Protein AF-A0AAE0T9S5-F1 (afdb_monomer)

Structure (mmCIF, N/CA/C/O backbone):
data_AF-A0AAE0T9S5-F1
#
_entry.id   AF-A0AAE0T9S5-F1
#
loop_
_atom_site.group_PDB
_atom_site.id
_atom_site.type_symbol
_atom_site.label_atom_id
_atom_site.label_alt_id
_atom_site.label_comp_id
_atom_site.label_asym_id
_atom_site.label_entity_id
_atom_site.label_seq_id
_atom_site.pdbx_PDB_ins_code
_atom_site.Cartn_x
_atom_site.Cartn_y
_atom_site.Cartn_z
_atom_site.occupancy
_atom_site.B_iso_or_equiv
_atom_site.auth_seq_id
_atom_site.auth_comp_id
_atom_site.auth_asym_id
_atom_site.auth_atom_id
_atom_site.pdbx_PDB_model_num
ATOM 1 N N . MET A 1 1 ? 19.970 -5.728 15.407 1.00 70.94 1 MET A N 1
ATOM 2 C CA . MET A 1 1 ? 19.149 -5.928 14.190 1.00 70.94 1 MET A CA 1
ATOM 3 C C . MET A 1 1 ? 18.279 -4.706 13.907 1.00 70.94 1 MET A C 1
ATOM 5 O O . MET A 1 1 ? 18.344 -4.211 12.795 1.00 70.94 1 MET A O 1
ATOM 9 N N . GLY A 1 2 ? 17.565 -4.157 14.902 1.00 91.50 2 GLY A N 1
ATOM 10 C CA . GLY A 1 2 ? 16.823 -2.896 14.744 1.00 91.50 2 GLY A CA 1
ATOM 11 C C . GLY A 1 2 ? 17.681 -1.712 14.274 1.00 91.50 2 GLY A C 1
ATOM 12 O O . GLY A 1 2 ? 17.330 -1.090 13.281 1.00 91.50 2 GLY A O 1
ATOM 13 N N . ASP A 1 3 ? 18.819 -1.445 14.924 1.00 92.44 3 ASP A N 1
ATOM 14 C CA . ASP A 1 3 ? 19.684 -0.297 14.577 1.00 92.44 3 ASP A CA 1
ATOM 15 C C . ASP A 1 3 ? 20.203 -0.363 13.136 1.00 92.44 3 ASP A C 1
ATOM 17 O O . ASP A 1 3 ? 20.184 0.629 12.416 1.00 92.44 3 ASP A O 1
ATOM 21 N N . TYR A 1 4 ? 20.590 -1.560 12.684 1.00 95.56 4 TYR A N 1
ATOM 22 C CA . TYR A 1 4 ? 21.019 -1.796 11.305 1.00 95.56 4 TYR A CA 1
ATOM 23 C C . TYR A 1 4 ? 19.896 -1.528 10.295 1.00 95.56 4 TYR A C 1
ATOM 25 O O . TYR A 1 4 ? 20.139 -0.914 9.268 1.00 95.56 4 TYR A O 1
ATOM 33 N N . TYR A 1 5 ? 18.652 -1.924 10.584 1.00 95.88 5 TYR A N 1
ATOM 34 C CA . TYR A 1 5 ? 17.530 -1.628 9.685 1.00 95.88 5 TYR A CA 1
ATOM 35 C C . TYR A 1 5 ? 17.163 -0.142 9.631 1.00 95.88 5 TYR A C 1
ATOM 37 O O . TYR A 1 5 ? 16.582 0.298 8.643 1.00 95.88 5 TYR A O 1
ATOM 45 N N . ARG A 1 6 ? 17.504 0.635 10.664 1.00 96.25 6 ARG A N 1
ATOM 46 C CA . ARG A 1 6 ? 17.296 2.089 10.682 1.00 96.25 6 ARG A CA 1
ATOM 47 C C . ARG A 1 6 ? 18.450 2.866 10.046 1.00 96.25 6 ARG A C 1
ATOM 49 O O . ARG A 1 6 ? 18.247 4.002 9.630 1.00 96.25 6 ARG A O 1
ATOM 56 N N . SER A 1 7 ? 19.637 2.269 9.917 1.00 96.25 7 SER A N 1
ATOM 57 C CA . SER A 1 7 ? 20.822 2.965 9.404 1.00 96.25 7 SER A CA 1
ATOM 58 C C . SER A 1 7 ? 20.692 3.533 7.983 1.00 96.25 7 SER A C 1
ATOM 60 O O . SER A 1 7 ? 21.275 4.589 7.765 1.00 96.25 7 SER A O 1
ATOM 62 N N . PRO A 1 8 ? 19.935 2.941 7.028 1.00 97.12 8 PRO A N 1
ATOM 63 C CA . PRO A 1 8 ? 19.778 3.525 5.691 1.00 97.12 8 PRO A CA 1
ATOM 64 C C . PRO A 1 8 ? 19.104 4.901 5.677 1.00 97.12 8 PRO A C 1
ATOM 66 O O . PRO A 1 8 ? 19.215 5.615 4.688 1.00 97.12 8 PRO A O 1
ATOM 69 N N . TYR A 1 9 ? 18.399 5.270 6.751 1.00 96.56 9 TYR A N 1
ATOM 70 C CA . TYR A 1 9 ? 17.802 6.597 6.892 1.00 96.56 9 TYR A CA 1
ATOM 71 C C . TYR A 1 9 ? 18.804 7.651 7.376 1.00 96.56 9 TYR A C 1
ATOM 73 O O . TYR A 1 9 ? 18.487 8.834 7.319 1.00 96.56 9 TYR A O 1
ATOM 81 N N . GLU A 1 10 ? 19.968 7.230 7.894 1.00 96.75 10 GLU A N 1
ATOM 82 C CA . GLU A 1 10 ? 21.064 8.087 8.378 1.00 96.75 10 GLU A CA 1
ATOM 83 C C . GLU A 1 10 ? 20.612 9.230 9.312 1.00 96.75 10 GLU A C 1
ATOM 85 O O . GLU A 1 10 ? 21.263 10.268 9.417 1.00 96.75 10 GLU A O 1
ATOM 90 N N . SER A 1 11 ? 19.498 9.031 10.026 1.00 97.19 11 SER A N 1
ATOM 91 C CA . SER A 1 11 ? 18.895 10.030 10.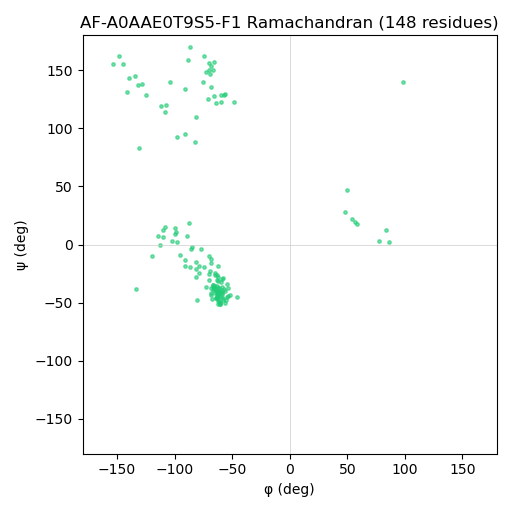906 1.00 97.19 11 SER A CA 1
ATOM 92 C C . SER A 1 11 ? 19.014 9.604 12.372 1.00 97.19 11 SER A C 1
ATOM 94 O O . SER A 1 11 ? 18.436 8.582 12.760 1.00 97.19 11 SER A O 1
ATOM 96 N N . PRO A 1 12 ? 19.706 10.385 13.225 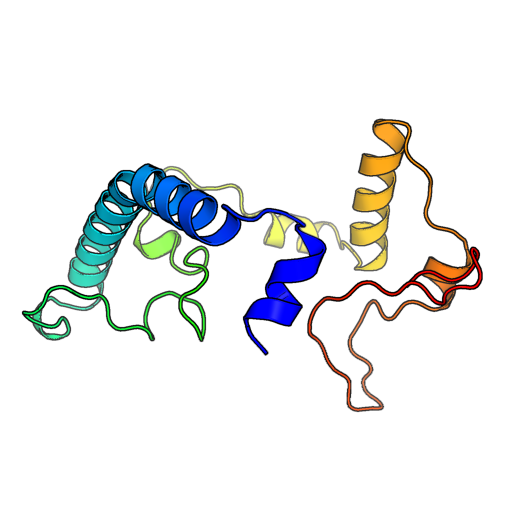1.00 95.75 12 PRO A N 1
ATOM 97 C CA . PRO A 1 12 ? 19.770 10.108 14.658 1.00 95.75 12 PRO A CA 1
ATOM 98 C C . PRO A 1 12 ? 18.417 10.310 15.361 1.00 95.75 12 PRO A C 1
ATOM 100 O O . PRO A 1 12 ? 18.240 9.835 16.481 1.00 95.75 12 PRO A O 1
ATOM 103 N N . THR A 1 13 ? 17.462 11.000 14.727 1.00 97.44 13 THR A N 1
ATOM 104 C CA . THR A 1 13 ? 16.125 11.284 15.272 1.00 97.44 13 THR A CA 1
ATOM 105 C C . THR A 1 13 ? 15.031 10.386 14.707 1.00 97.44 13 THR A C 1
ATOM 107 O O . THR A 1 13 ? 13.886 10.533 15.122 1.00 97.44 13 THR A O 1
ATOM 110 N N . PHE A 1 14 ? 15.363 9.418 13.844 1.00 97.62 14 PHE A N 1
ATOM 111 C CA . PHE A 1 14 ? 14.394 8.595 13.109 1.00 97.62 14 PHE A CA 1
ATOM 112 C C . PHE A 1 14 ? 13.241 8.052 13.969 1.00 97.62 14 PHE A C 1
ATOM 114 O O . PHE A 1 14 ? 12.082 8.110 13.571 1.00 97.62 14 PHE A O 1
ATOM 121 N N . GLU A 1 15 ? 13.536 7.525 15.161 1.00 97.12 15 GLU A N 1
ATOM 122 C CA . GLU A 1 15 ? 12.502 6.976 16.051 1.00 97.12 15 GLU A CA 1
ATOM 123 C C . GLU A 1 15 ? 11.539 8.046 16.578 1.00 97.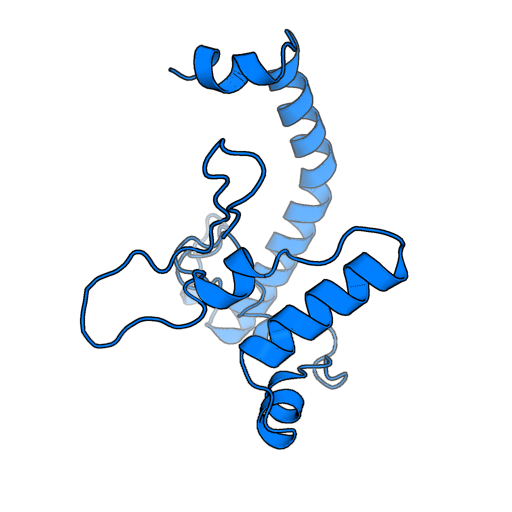12 15 GLU A C 1
ATOM 125 O O . GLU A 1 15 ? 10.336 7.797 16.665 1.00 97.12 15 GLU A O 1
ATOM 130 N N . ASN A 1 16 ? 12.053 9.236 16.903 1.00 98.25 16 ASN A N 1
ATOM 131 C CA . ASN A 1 16 ? 11.218 10.360 17.316 1.00 98.25 16 ASN A CA 1
ATOM 132 C C . ASN A 1 16 ? 10.384 10.857 16.134 1.00 98.25 16 ASN A C 1
ATOM 134 O O . ASN A 1 16 ? 9.182 11.018 16.293 1.00 98.25 16 ASN A O 1
ATOM 138 N N . ASP A 1 17 ? 10.983 10.983 14.948 1.00 98.12 17 ASP A N 1
ATOM 139 C CA . ASP A 1 17 ? 10.288 11.452 13.746 1.00 98.12 17 ASP A CA 1
ATOM 140 C C . ASP A 1 17 ? 9.099 10.530 13.400 1.00 98.12 17 ASP A C 1
ATOM 142 O O . ASP A 1 17 ? 7.983 10.993 13.169 1.00 98.12 17 ASP A O 1
ATOM 146 N N . VAL A 1 18 ? 9.297 9.204 13.443 1.00 98.00 18 VAL A N 1
ATOM 147 C CA . VAL A 1 18 ? 8.223 8.216 13.219 1.00 98.00 18 VAL A CA 1
ATOM 148 C C . VAL A 1 18 ? 7.148 8.287 14.306 1.00 98.00 18 VAL A C 1
ATOM 150 O O . VAL A 1 18 ? 5.957 8.200 13.998 1.00 98.00 18 VAL A O 1
ATOM 153 N N . ARG A 1 19 ? 7.541 8.436 15.578 1.00 98.12 19 ARG A N 1
ATOM 154 C CA . ARG A 1 19 ? 6.587 8.566 16.688 1.00 98.12 19 ARG A CA 1
ATOM 155 C C . ARG A 1 19 ? 5.741 9.825 16.542 1.00 98.12 19 ARG A C 1
ATOM 157 O O . ARG A 1 19 ? 4.531 9.760 16.743 1.00 98.12 19 ARG A O 1
ATOM 164 N N . ASP A 1 20 ? 6.362 10.944 16.212 1.00 98.50 20 ASP A N 1
ATOM 165 C CA . ASP A 1 20 ? 5.690 12.233 16.150 1.00 98.50 20 ASP A CA 1
ATOM 166 C C . ASP A 1 20 ? 4.701 12.245 14.967 1.00 98.50 20 ASP A C 1
ATOM 168 O O . ASP A 1 20 ? 3.529 12.571 15.160 1.00 98.50 20 ASP A O 1
ATOM 172 N N . LEU A 1 21 ? 5.089 11.695 13.807 1.00 98.56 21 LEU A N 1
ATOM 173 C CA . LEU A 1 21 ? 4.170 11.442 12.685 1.00 98.56 21 LEU A CA 1
ATOM 174 C C . LEU A 1 21 ? 3.004 10.514 13.065 1.00 98.56 21 LEU A C 1
ATOM 176 O O . LEU A 1 21 ? 1.862 10.740 12.658 1.00 98.56 21 LEU A O 1
ATOM 180 N N . PHE A 1 22 ? 3.258 9.464 13.852 1.00 98.31 22 PHE A N 1
ATOM 181 C CA . PHE A 1 22 ? 2.192 8.588 14.342 1.00 98.31 22 PHE A CA 1
ATOM 182 C C . PHE A 1 22 ? 1.209 9.341 15.248 1.00 98.31 22 PHE A C 1
ATOM 184 O O . PHE A 1 22 ? -0.001 9.162 15.109 1.00 98.31 22 PHE A O 1
ATOM 191 N N . LEU A 1 23 ? 1.701 10.198 16.147 1.00 98.50 23 LEU A N 1
ATOM 192 C CA . LEU A 1 23 ? 0.859 11.004 17.034 1.00 98.50 23 LEU A CA 1
ATOM 193 C C . LEU A 1 23 ? 0.030 12.039 16.265 1.00 98.50 23 LEU A C 1
ATOM 195 O O . LEU A 1 23 ? -1.122 12.273 16.626 1.00 98.50 23 LEU A O 1
ATOM 199 N N . GLU A 1 24 ? 0.564 12.608 15.184 1.00 98.44 24 GLU A N 1
ATOM 200 C CA . GLU A 1 24 ? -0.193 13.489 14.288 1.00 98.44 24 GLU A CA 1
ATOM 201 C C . GLU A 1 24 ? -1.326 12.746 13.558 1.00 98.44 24 GLU A C 1
ATOM 203 O O . GLU A 1 24 ? -2.426 13.281 13.396 1.00 98.44 24 GLU A O 1
ATOM 208 N N . LEU A 1 25 ? -1.094 11.492 13.154 1.00 98.38 25 LEU A N 1
ATOM 209 C CA . LEU A 1 25 ? -2.097 10.647 12.494 1.00 98.38 25 LEU A CA 1
ATOM 210 C C . LEU A 1 25 ? -3.110 10.022 13.468 1.00 98.38 25 LEU A C 1
ATOM 212 O O . LEU A 1 25 ? -4.224 9.678 13.055 1.00 98.38 25 LEU A O 1
ATOM 216 N N . ALA A 1 26 ? -2.752 9.863 14.744 1.00 98.19 26 ALA A N 1
ATOM 217 C CA . ALA A 1 26 ? -3.554 9.144 15.731 1.00 98.19 26 ALA A CA 1
ATOM 218 C C . ALA A 1 26 ? -5.001 9.667 15.855 1.00 98.19 26 ALA A C 1
ATOM 220 O O . ALA A 1 26 ? -5.912 8.838 15.783 1.00 98.19 26 ALA A O 1
ATOM 221 N N . PRO A 1 27 ? -5.281 10.987 15.919 1.00 98.56 27 PRO A N 1
ATOM 222 C CA . PRO A 1 27 ? -6.656 11.484 15.989 1.00 98.56 27 PRO A CA 1
ATOM 223 C C . PRO A 1 27 ? -7.517 11.062 14.791 1.00 98.56 27 PRO A C 1
ATOM 225 O O . PRO A 1 27 ? -8.705 10.761 14.946 1.00 98.56 27 PRO A O 1
ATOM 228 N N . LEU A 1 28 ? -6.940 11.009 13.585 1.00 98.44 28 LEU A N 1
ATOM 229 C CA . LEU A 1 28 ? -7.648 10.533 12.395 1.00 98.44 28 LEU A CA 1
ATOM 230 C C . LEU A 1 28 ? -7.951 9.035 12.508 1.00 98.44 28 LEU A C 1
ATOM 232 O O . LEU A 1 28 ? -9.087 8.613 12.269 1.00 98.44 28 LEU A O 1
ATOM 236 N N . TYR A 1 29 ? -6.953 8.242 12.904 1.00 98.06 29 TYR A N 1
ATOM 237 C CA . TYR A 1 29 ? -7.107 6.801 13.083 1.00 98.06 29 TYR A CA 1
ATOM 238 C C . TYR A 1 29 ? -8.142 6.463 14.162 1.00 98.06 29 TYR A C 1
ATOM 240 O O . TYR A 1 29 ? -8.981 5.594 13.946 1.00 98.06 29 TYR A O 1
ATOM 248 N N . GLU A 1 30 ? -8.155 7.172 15.290 1.00 98.06 30 GLU A N 1
ATOM 249 C CA . GLU A 1 30 ? -9.118 6.954 16.373 1.00 98.06 30 GLU A CA 1
ATOM 250 C C . GLU A 1 30 ? -10.561 7.217 15.931 1.00 98.06 30 GLU A C 1
ATOM 252 O O . GLU A 1 30 ? -11.455 6.412 16.219 1.00 98.06 30 GLU A O 1
ATOM 257 N N . ASN A 1 31 ? -10.791 8.298 15.177 1.00 98.25 31 ASN A N 1
ATOM 258 C CA . ASN A 1 31 ? -12.103 8.604 14.607 1.00 98.25 31 ASN A CA 1
ATOM 259 C C . ASN A 1 31 ? -12.546 7.531 13.601 1.00 98.25 31 ASN A C 1
ATOM 261 O O . ASN A 1 31 ? -13.682 7.045 13.674 1.00 98.25 31 ASN A O 1
ATOM 265 N N . LEU A 1 32 ? -11.647 7.117 12.701 1.00 98.06 32 LEU A N 1
ATOM 266 C CA . LEU A 1 32 ? -11.907 6.044 11.741 1.00 98.06 32 LEU A CA 1
ATOM 267 C C . LEU A 1 32 ? -12.210 4.720 12.457 1.00 98.06 32 LEU A C 1
ATOM 269 O O . LEU A 1 32 ? -13.232 4.090 12.184 1.00 98.06 32 LEU A O 1
ATOM 273 N N . HIS A 1 33 ? -11.375 4.328 13.418 1.00 97.75 33 HIS A N 1
ATOM 274 C CA . HIS A 1 33 ? -11.533 3.121 14.223 1.00 97.75 33 HIS A CA 1
ATOM 275 C C . HIS A 1 33 ? -12.868 3.124 14.976 1.00 97.75 33 HIS A C 1
ATOM 277 O O . HIS A 1 33 ? -13.616 2.147 14.917 1.00 97.75 33 HIS A O 1
ATOM 283 N N . ALA A 1 34 ? -13.223 4.223 15.649 1.00 97.38 34 ALA A N 1
ATOM 284 C CA . ALA A 1 34 ? -14.489 4.334 16.369 1.00 97.38 34 ALA A CA 1
ATOM 285 C C . ALA A 1 34 ? -15.703 4.228 15.429 1.00 97.38 34 ALA A C 1
ATOM 287 O O . ALA A 1 34 ? -16.673 3.528 15.749 1.00 97.38 34 ALA A O 1
ATOM 288 N N . TYR A 1 35 ? -15.639 4.880 14.264 1.00 97.81 35 TYR A N 1
ATOM 289 C CA . TYR A 1 35 ? -16.676 4.822 13.238 1.00 97.81 35 TYR A CA 1
ATOM 290 C C . TYR A 1 35 ? -16.860 3.399 12.689 1.00 97.81 35 TYR A C 1
ATOM 292 O O . TYR A 1 35 ? -17.981 2.875 12.704 1.00 97.81 35 TYR A O 1
ATOM 300 N N . VAL A 1 36 ? -15.766 2.757 12.270 1.00 97.75 36 VAL A N 1
ATOM 301 C CA . VAL A 1 36 ? -15.755 1.388 11.734 1.00 97.75 36 VAL A CA 1
ATOM 302 C C . VAL A 1 36 ? -16.257 0.407 12.787 1.00 97.75 36 VAL A C 1
ATOM 304 O O . VAL A 1 36 ? -17.196 -0.343 12.524 1.00 97.75 36 VAL A O 1
ATOM 307 N N . ARG A 1 37 ? -15.741 0.480 14.020 1.00 97.50 37 ARG A N 1
ATOM 308 C CA . ARG A 1 37 ? -16.203 -0.345 15.145 1.00 97.50 37 ARG A CA 1
ATOM 309 C C . ARG A 1 37 ? -17.711 -0.237 15.343 1.00 97.50 37 ARG A C 1
ATOM 311 O O . ARG A 1 37 ? -18.369 -1.252 15.547 1.00 97.50 37 ARG A O 1
ATOM 318 N N . ARG A 1 38 ? -18.276 0.975 15.292 1.00 96.62 38 ARG A N 1
ATOM 319 C CA . ARG A 1 38 ? -19.726 1.185 15.435 1.00 96.62 38 ARG A CA 1
ATOM 320 C C . ARG A 1 38 ? -20.510 0.519 14.302 1.00 96.62 38 ARG A C 1
ATOM 322 O O . ARG A 1 38 ? -21.496 -0.153 14.586 1.00 96.62 38 ARG A O 1
ATOM 329 N N . LYS A 1 39 ? -20.083 0.688 13.049 1.00 96.94 39 LYS A N 1
ATOM 330 C CA . LYS A 1 39 ? -20.741 0.076 11.882 1.00 96.94 39 LYS A CA 1
ATOM 331 C C . LYS A 1 39 ? -20.679 -1.452 11.929 1.00 96.94 39 LYS A C 1
ATOM 333 O O . LYS A 1 39 ? -21.700 -2.112 11.773 1.00 96.94 39 LYS A O 1
ATOM 338 N N . LEU A 1 40 ? -19.518 -2.012 12.257 1.00 97.31 40 LEU A N 1
ATOM 339 C CA . LEU A 1 40 ? -19.356 -3.459 12.394 1.00 97.31 40 LEU A CA 1
ATOM 340 C C . LEU A 1 40 ? -20.150 -4.022 13.583 1.00 97.31 40 LEU A C 1
ATOM 342 O O . LEU A 1 40 ? -20.738 -5.090 13.454 1.00 97.31 40 LEU A O 1
ATOM 346 N N . LYS A 1 41 ? -20.247 -3.294 14.708 1.00 96.56 41 LYS A N 1
ATOM 347 C CA . LYS A 1 41 ? -21.138 -3.652 15.830 1.00 96.56 41 LYS A CA 1
ATOM 348 C C . LYS A 1 41 ? -22.603 -3.730 15.407 1.00 96.56 41 LYS A C 1
ATOM 350 O O . LYS A 1 41 ? -23.303 -4.641 15.833 1.00 96.56 41 LYS A O 1
ATOM 355 N N . GLN A 1 42 ? -23.064 -2.786 14.585 1.00 95.44 42 GLN A N 1
ATOM 356 C CA . GLN A 1 42 ? -24.432 -2.789 14.056 1.00 95.44 42 GLN A CA 1
ATOM 357 C C . GLN A 1 42 ? -24.688 -3.988 13.134 1.00 95.44 42 GLN A C 1
ATOM 359 O O . GLN A 1 42 ? -25.786 -4.530 13.150 1.00 95.44 42 GLN A O 1
ATOM 364 N N . TYR A 1 43 ? -23.682 -4.407 12.362 1.00 95.94 43 TYR A N 1
ATOM 365 C CA . TYR A 1 43 ? -23.801 -5.520 11.421 1.00 95.94 43 TYR A CA 1
ATOM 366 C C . TYR A 1 43 ? -23.685 -6.903 12.086 1.00 95.94 43 TYR A C 1
ATOM 368 O O . TYR A 1 43 ? -24.512 -7.776 11.841 1.00 95.94 43 TYR A O 1
ATOM 376 N N . TYR A 1 44 ? -22.676 -7.117 12.937 1.00 96.25 44 TYR A N 1
ATOM 377 C CA . TYR A 1 44 ? -22.378 -8.429 13.534 1.00 96.25 44 TYR A CA 1
ATOM 378 C C . TYR A 1 44 ? -23.068 -8.696 14.879 1.00 96.25 44 TYR A C 1
ATOM 380 O O . TYR A 1 44 ? -23.063 -9.842 15.331 1.00 96.25 44 TYR A O 1
ATOM 388 N N . GLY A 1 45 ? -23.634 -7.665 15.512 1.00 96.12 45 GLY A N 1
ATOM 389 C CA . GLY A 1 45 ? -24.195 -7.735 16.861 1.00 96.12 45 GLY A CA 1
ATOM 390 C C . GLY A 1 45 ? -23.226 -7.219 17.927 1.00 96.12 45 GLY A C 1
ATOM 391 O O . GLY A 1 45 ? -22.013 -7.439 17.873 1.00 96.12 45 GLY A O 1
ATOM 392 N N . ALA A 1 46 ? -23.762 -6.490 18.909 1.00 93.81 46 ALA A N 1
ATOM 393 C CA . ALA A 1 46 ? -22.968 -5.879 19.975 1.00 93.81 46 ALA A CA 1
ATOM 394 C C . ALA A 1 46 ? -22.389 -6.909 20.965 1.00 93.81 46 ALA A C 1
ATOM 396 O O . ALA A 1 46 ? -21.353 -6.642 21.570 1.00 93.81 46 ALA A O 1
ATOM 397 N N . ASP A 1 47 ? -23.030 -8.071 21.093 1.00 95.00 47 ASP A N 1
ATOM 398 C CA . ASP A 1 47 ? -22.636 -9.210 21.931 1.00 95.00 47 ASP A CA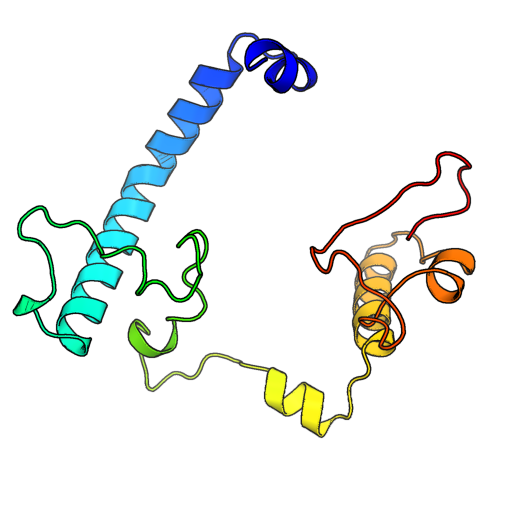 1
ATOM 399 C C . ASP A 1 47 ? -21.313 -9.849 21.489 1.00 95.00 47 ASP A C 1
ATOM 401 O O . ASP A 1 47 ? -20.580 -10.393 22.313 1.00 95.00 47 ASP A O 1
ATOM 405 N N . LYS A 1 48 ? -20.962 -9.725 20.204 1.00 94.00 48 LYS A N 1
ATOM 406 C CA . LYS A 1 48 ? -19.710 -10.259 19.649 1.00 94.00 48 LYS A CA 1
ATOM 407 C C . LYS A 1 48 ? -18.510 -9.335 19.818 1.00 94.00 48 LYS A C 1
ATOM 409 O O . LYS A 1 48 ? -17.405 -9.686 19.404 1.00 94.00 48 LYS A O 1
ATOM 414 N N . PHE A 1 49 ? -18.708 -8.148 20.390 1.00 95.81 49 PHE A N 1
ATOM 415 C CA . PHE A 1 49 ? -17.636 -7.183 20.585 1.00 95.81 49 PHE A CA 1
ATOM 416 C C . PHE A 1 49 ? -17.168 -7.123 22.039 1.00 95.81 49 PHE A C 1
ATOM 418 O O . PHE A 1 49 ? -17.984 -7.092 22.960 1.00 95.81 49 PHE A O 1
ATOM 425 N N . PRO A 1 50 ? -15.852 -7.002 22.256 1.00 93.25 50 PRO A N 1
ATOM 426 C CA . PRO A 1 50 ? -15.285 -6.936 23.591 1.00 93.25 50 PRO A CA 1
ATOM 427 C C . PRO A 1 50 ? -15.645 -5.618 24.292 1.00 93.25 50 PRO A C 1
ATOM 429 O O . PRO A 1 50 ? -15.711 -4.547 23.675 1.00 93.25 50 PRO A O 1
ATOM 432 N N . SER A 1 51 ? -15.810 -5.687 25.615 1.00 90.00 51 SER A N 1
ATOM 433 C CA . SER A 1 51 ? -16.054 -4.522 26.479 1.00 90.00 51 SER A CA 1
ATOM 434 C C . SER A 1 51 ? -14.868 -3.552 26.523 1.00 90.00 51 SER A C 1
ATOM 436 O O . SER A 1 51 ? -15.063 -2.357 26.720 1.00 90.00 51 SER A O 1
ATOM 438 N N . THR A 1 52 ? -13.652 -4.039 26.258 1.00 92.00 52 THR A N 1
ATOM 439 C CA . THR A 1 52 ? -12.419 -3.236 26.183 1.00 92.00 52 THR A CA 1
ATOM 440 C C . THR A 1 52 ? -12.359 -2.322 24.956 1.00 92.00 52 THR A C 1
ATOM 442 O O . THR A 1 52 ? -11.490 -1.462 24.871 1.00 92.00 52 THR A O 1
ATOM 445 N N . GLY A 1 53 ? -13.281 -2.473 23.998 1.00 89.56 53 GLY A N 1
ATOM 446 C CA . GLY A 1 53 ? -13.471 -1.517 22.909 1.00 89.56 53 GLY A CA 1
ATOM 447 C C . GLY A 1 53 ? -12.590 -1.717 21.672 1.00 89.56 53 GLY A C 1
ATOM 448 O O . GLY A 1 53 ? -12.731 -0.946 20.726 1.00 89.56 53 GLY A O 1
ATOM 449 N N . HIS A 1 54 ? -11.736 -2.733 21.601 1.00 95.19 54 HIS A N 1
ATOM 450 C CA . HIS A 1 54 ? -11.036 -3.051 20.352 1.00 95.19 54 HIS A CA 1
ATOM 451 C C . HIS A 1 54 ? -11.970 -3.731 19.333 1.00 95.19 54 HIS A C 1
ATOM 453 O O . HIS A 1 54 ? -13.054 -4.215 19.674 1.00 95.19 54 HIS A O 1
ATOM 459 N N . ILE A 1 55 ? -11.564 -3.743 18.063 1.00 97.19 55 ILE A N 1
ATOM 460 C CA . ILE A 1 55 ? -12.232 -4.503 17.001 1.00 97.19 55 ILE A CA 1
ATOM 461 C C . ILE A 1 55 ? -11.576 -5.894 16.930 1.00 97.19 55 ILE A C 1
ATOM 463 O O . ILE A 1 55 ? -10.347 -5.968 16.936 1.00 97.19 55 ILE A O 1
ATOM 467 N N . PRO A 1 56 ? -12.340 -7.000 16.854 1.00 96.06 56 PRO A N 1
ATOM 468 C CA . PRO A 1 56 ? -11.760 -8.313 16.578 1.00 96.06 56 PRO A CA 1
ATOM 469 C C . PRO A 1 56 ? -10.954 -8.311 15.265 1.00 96.06 56 PRO A C 1
ATOM 471 O O . PRO A 1 56 ? -11.453 -7.886 14.228 1.00 96.06 56 PRO A O 1
ATOM 474 N N . ALA A 1 57 ? -9.712 -8.800 15.276 1.00 96.25 57 ALA A N 1
ATOM 475 C CA . ALA A 1 57 ? -8.804 -8.648 14.128 1.00 96.25 57 ALA A CA 1
ATOM 476 C C . ALA A 1 57 ? -9.286 -9.350 12.839 1.00 96.25 57 ALA A C 1
ATOM 478 O O . ALA A 1 57 ? -9.044 -8.877 11.735 1.00 96.25 57 ALA A O 1
ATOM 479 N N . HIS A 1 58 ? -10.020 -10.456 12.971 1.00 95.75 58 HIS A N 1
ATOM 480 C CA . HIS A 1 58 ? -10.442 -11.304 11.852 1.00 95.75 58 HIS A CA 1
ATOM 481 C C . HIS A 1 58 ? -11.624 -10.753 11.029 1.00 95.75 58 HIS A C 1
ATOM 483 O O . HIS A 1 58 ? -12.001 -11.370 10.037 1.00 95.75 58 HIS A O 1
ATOM 489 N N . ILE A 1 59 ? -12.230 -9.620 11.417 1.00 96.19 59 ILE A N 1
ATOM 490 C CA . ILE A 1 59 ? -13.418 -9.053 10.740 1.00 96.19 59 ILE A CA 1
ATOM 491 C C . ILE A 1 59 ? -13.130 -7.777 9.939 1.00 96.19 59 ILE A C 1
ATOM 493 O O . ILE A 1 59 ? -14.055 -7.058 9.566 1.00 96.19 59 ILE A O 1
ATOM 497 N N . LEU A 1 60 ? -11.856 -7.482 9.679 1.00 97.00 60 LEU A N 1
ATOM 498 C CA . LEU A 1 60 ? -11.418 -6.256 9.004 1.00 97.00 60 LEU A CA 1
ATOM 499 C C . LEU A 1 60 ? -11.133 -6.447 7.503 1.00 97.00 60 LEU A C 1
ATOM 501 O O . LEU A 1 60 ? -10.608 -5.553 6.855 1.00 97.00 60 LEU A O 1
ATOM 505 N N . GLY A 1 61 ? -11.512 -7.596 6.929 1.00 93.69 61 GLY A N 1
ATOM 506 C CA . GLY A 1 61 ? -11.441 -7.848 5.481 1.00 93.69 61 GLY A CA 1
ATOM 507 C C . GLY A 1 61 ? -10.044 -8.169 4.942 1.00 93.69 61 GLY A C 1
ATOM 508 O O . GLY A 1 61 ? -9.878 -8.377 3.741 1.00 93.69 61 GLY A O 1
ATOM 509 N N . ASN A 1 62 ? -9.045 -8.250 5.816 1.00 94.06 62 ASN A N 1
ATOM 510 C CA . ASN A 1 62 ? -7.676 -8.632 5.501 1.00 94.06 62 ASN A CA 1
ATOM 511 C C . ASN A 1 62 ? -7.135 -9.541 6.615 1.00 94.06 62 ASN A C 1
ATOM 513 O O . ASN A 1 62 ? -7.430 -9.308 7.786 1.00 94.06 62 ASN A O 1
ATOM 517 N N . MET A 1 63 ? -6.328 -10.546 6.256 1.00 93.06 63 MET A N 1
ATOM 518 C CA . MET A 1 63 ? -5.779 -11.544 7.191 1.00 93.06 63 MET A CA 1
ATOM 519 C C . MET A 1 63 ? -5.033 -10.919 8.382 1.00 93.06 63 MET A C 1
ATOM 521 O O . MET A 1 63 ? -5.093 -11.442 9.492 1.00 93.06 63 MET A O 1
ATOM 525 N N . TRP A 1 64 ? -4.370 -9.784 8.163 1.00 94.94 64 TRP A N 1
ATOM 526 C CA . TRP A 1 64 ? -3.579 -9.071 9.169 1.00 94.94 64 TRP A CA 1
ATOM 527 C C . TRP A 1 64 ? -4.207 -7.748 9.603 1.00 94.94 64 TRP A C 1
ATOM 529 O O . TRP A 1 64 ? -3.574 -6.988 10.329 1.00 94.94 64 TRP A O 1
ATOM 539 N N . ALA A 1 65 ? -5.430 -7.447 9.152 1.00 96.50 65 ALA A N 1
ATOM 540 C CA . ALA A 1 65 ? -6.124 -6.194 9.443 1.00 96.50 65 ALA A CA 1
ATOM 541 C C . ALA A 1 65 ? -5.331 -4.915 9.091 1.00 96.50 65 ALA A C 1
ATOM 543 O O . ALA A 1 65 ? -5.632 -3.844 9.615 1.00 96.50 65 ALA A O 1
ATOM 544 N N . GLN A 1 66 ? -4.345 -5.012 8.194 1.00 94.94 66 GLN A N 1
ATOM 545 C CA . GLN A 1 66 ? -3.510 -3.880 7.771 1.00 94.94 66 GLN A CA 1
ATOM 546 C C . GLN A 1 66 ? -4.203 -2.972 6.742 1.00 94.94 66 GLN A C 1
ATOM 548 O O . GLN A 1 66 ? -3.789 -1.836 6.543 1.00 94.94 66 GLN A O 1
ATOM 553 N N . ASP A 1 67 ? -5.251 -3.479 6.086 1.00 94.31 67 ASP A N 1
ATOM 554 C CA . ASP A 1 67 ? -6.066 -2.770 5.100 1.00 94.31 67 ASP A CA 1
ATOM 555 C C . ASP A 1 67 ? -7.540 -3.166 5.279 1.00 94.31 67 ASP A C 1
ATOM 557 O O . ASP A 1 67 ? -7.855 -4.351 5.404 1.00 94.31 67 ASP A O 1
ATOM 561 N N . TRP A 1 68 ? -8.429 -2.171 5.338 1.00 96.56 68 TRP A N 1
ATOM 562 C CA . TRP A 1 68 ? -9.867 -2.319 5.591 1.00 96.56 68 TRP A CA 1
ATOM 563 C C . TRP A 1 68 ? -10.723 -2.004 4.350 1.00 96.56 68 TRP A C 1
ATOM 565 O O . TRP A 1 68 ? -11.941 -1.851 4.450 1.00 96.56 68 TRP A O 1
ATOM 575 N N . THR A 1 69 ? -10.122 -1.901 3.163 1.00 92.62 69 THR A N 1
ATOM 576 C CA . THR A 1 69 ? -10.832 -1.640 1.897 1.00 92.62 69 THR A CA 1
ATOM 577 C C . THR A 1 69 ? -11.919 -2.677 1.600 1.00 92.62 69 THR A C 1
ATOM 579 O O . THR A 1 69 ? -13.020 -2.314 1.188 1.00 92.62 69 THR A O 1
ATOM 582 N N . ASN A 1 70 ? -11.673 -3.954 1.900 1.00 91.69 70 ASN A N 1
ATOM 583 C CA . ASN A 1 70 ? -12.613 -5.051 1.634 1.00 91.69 70 ASN A CA 1
ATOM 584 C C . ASN A 1 70 ? -13.893 -5.025 2.492 1.00 91.69 70 ASN A C 1
ATOM 586 O O . ASN A 1 70 ? -14.834 -5.755 2.193 1.00 91.69 70 ASN A O 1
ATOM 590 N N . ILE A 1 71 ? -13.954 -4.208 3.552 1.00 94.81 71 ILE A N 1
ATOM 591 C CA . ILE A 1 71 ? -15.177 -4.018 4.354 1.00 94.81 71 ILE A CA 1
ATOM 592 C C . ILE A 1 71 ? -15.934 -2.737 3.987 1.00 94.81 71 ILE A C 1
ATOM 594 O O . ILE A 1 71 ? -16.874 -2.373 4.696 1.00 94.81 71 ILE A O 1
ATOM 598 N N . TYR A 1 72 ? -15.552 -2.049 2.902 1.00 91.69 72 TYR A N 1
ATOM 599 C CA . TYR A 1 72 ? -16.148 -0.772 2.504 1.00 91.69 72 TYR A CA 1
ATOM 600 C C . TYR A 1 72 ? -17.678 -0.833 2.419 1.00 91.69 72 TYR A C 1
ATOM 602 O O . TYR A 1 72 ? -18.351 0.038 2.968 1.00 91.69 72 TYR A O 1
ATOM 610 N N . ASP A 1 73 ? -18.231 -1.899 1.836 1.00 89.94 73 ASP A N 1
ATOM 611 C CA . ASP A 1 73 ? -19.682 -2.086 1.695 1.00 89.94 73 ASP A CA 1
ATOM 612 C C . ASP A 1 73 ? -20.423 -2.102 3.046 1.00 89.94 73 ASP A C 1
ATOM 614 O O . ASP A 1 73 ? -21.569 -1.663 3.136 1.00 89.94 73 ASP A O 1
ATOM 618 N N . LEU A 1 74 ? -19.764 -2.550 4.121 1.00 93.38 74 LEU A N 1
ATOM 619 C CA . LEU A 1 74 ? -20.334 -2.604 5.474 1.00 93.38 74 LEU A CA 1
ATOM 620 C C . LEU A 1 74 ? -20.266 -1.255 6.198 1.00 93.38 74 LEU A C 1
ATOM 622 O O . LEU A 1 74 ? -21.065 -0.976 7.097 1.00 93.38 74 LEU A O 1
ATOM 626 N N . VAL A 1 75 ? -19.283 -0.424 5.849 1.00 94.69 75 VAL A N 1
ATOM 627 C CA . VAL A 1 75 ? -18.971 0.816 6.574 1.00 94.69 75 VAL A CA 1
ATOM 628 C C . VAL A 1 75 ? -19.254 2.078 5.763 1.00 94.69 75 VAL A C 1
ATOM 630 O O . VAL A 1 75 ? -19.077 3.179 6.289 1.00 94.69 75 VAL A O 1
ATOM 633 N N . ALA A 1 76 ? -19.733 1.951 4.525 1.00 92.88 76 ALA A N 1
ATOM 634 C CA . ALA A 1 76 ? -20.059 3.062 3.642 1.00 92.88 76 ALA A CA 1
ATOM 635 C C . ALA A 1 76 ? -20.920 4.128 4.363 1.00 92.88 76 ALA A C 1
ATOM 637 O O . ALA A 1 76 ? -21.997 3.811 4.886 1.00 92.88 76 ALA A O 1
ATOM 638 N N . PRO A 1 77 ? -20.475 5.401 4.419 1.00 92.19 77 PRO A N 1
ATOM 639 C CA . PRO A 1 77 ? -21.247 6.474 5.051 1.00 92.19 77 PRO A CA 1
ATOM 640 C C . PRO A 1 77 ? -22.584 6.740 4.356 1.00 92.19 77 PRO A C 1
ATOM 642 O O . PRO A 1 77 ? -23.578 7.017 5.022 1.00 92.19 77 PRO A O 1
ATOM 645 N N . TYR A 1 78 ? -22.603 6.608 3.027 1.00 90.31 78 TYR A N 1
ATOM 646 C CA . TYR A 1 78 ? -23.768 6.834 2.174 1.00 90.31 78 TYR A CA 1
ATOM 647 C C . TYR A 1 78 ? -23.946 5.643 1.219 1.00 90.31 78 TYR A C 1
ATOM 649 O O . TYR A 1 78 ? -23.490 5.720 0.080 1.00 90.31 78 TYR A O 1
ATOM 657 N N . PRO A 1 79 ? -24.592 4.544 1.653 1.00 82.31 79 PRO A N 1
ATOM 658 C CA . PRO A 1 79 ? -24.678 3.297 0.879 1.00 82.31 79 PRO A CA 1
ATOM 659 C C . PRO A 1 79 ? -25.314 3.456 -0.509 1.00 82.31 79 PRO A C 1
ATOM 661 O O . PRO A 1 79 ? -24.993 2.726 -1.441 1.00 82.31 79 PRO A O 1
ATOM 664 N N . GLU A 1 80 ? -26.204 4.437 -0.662 1.00 82.94 80 GLU A N 1
ATOM 665 C CA . GLU A 1 80 ? -26.885 4.714 -1.930 1.00 82.94 80 GLU A CA 1
ATOM 666 C C . GLU A 1 80 ? -25.973 5.389 -2.967 1.00 82.94 80 GLU A C 1
ATOM 668 O O . GLU A 1 80 ? -26.239 5.334 -4.170 1.00 82.94 80 GLU A O 1
ATOM 673 N N . LYS A 1 81 ? -24.865 5.998 -2.525 1.00 80.19 81 LYS A N 1
ATOM 674 C CA . LYS A 1 81 ? -23.854 6.579 -3.409 1.00 80.19 81 LYS A CA 1
ATOM 675 C C . LYS A 1 81 ? -22.800 5.520 -3.708 1.00 80.19 81 LYS A C 1
ATOM 677 O O . LYS A 1 81 ? -21.862 5.327 -2.942 1.00 80.19 81 LYS A O 1
ATOM 682 N N . ARG A 1 82 ? -22.970 4.831 -4.838 1.00 64.38 82 ARG A N 1
ATOM 683 C CA . ARG A 1 82 ? -22.027 3.803 -5.296 1.00 64.38 82 ARG A CA 1
ATOM 684 C C . ARG A 1 82 ? -20.632 4.394 -5.494 1.00 64.38 82 ARG A C 1
ATOM 686 O O . ARG A 1 82 ? -20.470 5.378 -6.215 1.00 64.38 82 ARG A O 1
ATOM 693 N N . THR A 1 83 ? -19.630 3.752 -4.905 1.00 68.94 83 THR A N 1
ATOM 694 C CA . THR A 1 83 ? -18.239 3.897 -5.331 1.00 68.94 83 THR A CA 1
ATOM 695 C C . THR A 1 83 ? -18.046 3.272 -6.704 1.00 68.94 83 THR A C 1
ATOM 697 O O . THR A 1 83 ? -18.783 2.376 -7.126 1.00 68.94 83 THR A O 1
ATOM 700 N N . VAL A 1 84 ? -17.059 3.779 -7.438 1.00 76.50 84 VAL A N 1
ATOM 701 C CA . VAL A 1 84 ? -16.740 3.272 -8.769 1.00 76.50 84 VAL A CA 1
ATOM 702 C C . VAL A 1 84 ? -15.859 2.032 -8.618 1.00 76.50 84 VAL A C 1
ATOM 704 O O . VAL A 1 84 ? -14.637 2.130 -8.614 1.00 76.50 84 VAL A O 1
ATOM 707 N N . ASP A 1 85 ? -16.478 0.858 -8.496 1.00 79.19 85 ASP A N 1
ATOM 708 C CA . ASP A 1 85 ? -15.794 -0.415 -8.738 1.00 79.19 85 ASP A CA 1
ATOM 709 C C . ASP A 1 85 ? -15.749 -0.683 -10.249 1.00 79.19 85 ASP A C 1
ATOM 711 O O . ASP A 1 85 ? -16.766 -0.949 -10.900 1.00 79.19 85 ASP A O 1
ATOM 715 N N . ILE A 1 86 ? -14.548 -0.598 -10.821 1.00 87.94 86 ILE A N 1
ATOM 716 C CA . ILE A 1 86 ? -14.319 -0.819 -12.250 1.00 87.94 86 ILE A CA 1
ATOM 717 C C . ILE A 1 86 ? -14.113 -2.294 -12.609 1.00 87.94 86 ILE A C 1
ATOM 719 O O . ILE A 1 86 ? -14.020 -2.601 -13.795 1.00 87.94 86 ILE A O 1
ATOM 723 N N . THR A 1 87 ? -14.076 -3.220 -11.646 1.00 88.50 87 THR A N 1
ATOM 724 C CA . THR A 1 87 ? -13.746 -4.638 -11.879 1.00 88.50 87 THR A CA 1
ATOM 725 C C . THR A 1 87 ? -14.660 -5.267 -12.928 1.00 88.50 87 THR A C 1
ATOM 727 O O . THR A 1 87 ? -14.188 -5.842 -13.910 1.00 88.50 87 THR A O 1
ATOM 730 N N . LYS A 1 88 ? -15.980 -5.071 -12.807 1.00 87.75 88 LYS A N 1
ATOM 731 C CA . LYS A 1 88 ? -16.954 -5.559 -13.802 1.00 87.75 88 LYS A CA 1
ATOM 732 C C . LYS A 1 88 ? -16.744 -4.923 -15.175 1.00 87.75 88 LYS A C 1
ATOM 734 O O . LYS A 1 88 ? -16.891 -5.592 -16.193 1.00 8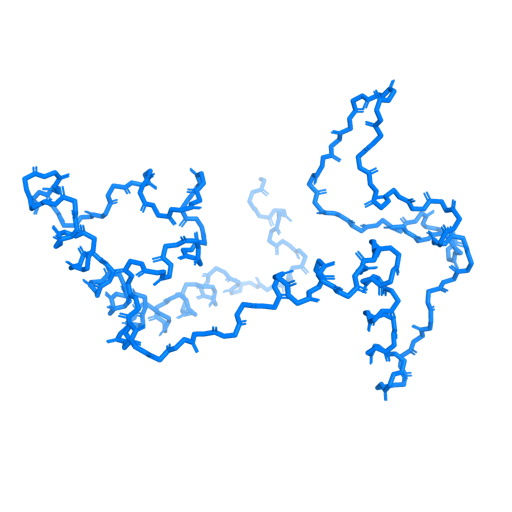7.75 88 LYS A O 1
ATOM 739 N N . ALA A 1 89 ? -16.382 -3.642 -15.215 1.00 91.81 89 ALA A N 1
ATOM 740 C CA . ALA A 1 89 ? -16.101 -2.949 -16.466 1.00 91.81 89 ALA A CA 1
ATOM 741 C C . ALA A 1 89 ? -14.820 -3.473 -17.136 1.00 91.81 89 ALA A C 1
ATOM 743 O O . ALA A 1 89 ? -14.797 -3.594 -18.359 1.00 91.81 89 ALA A O 1
ATOM 744 N N . LEU A 1 90 ? -13.784 -3.814 -16.361 1.00 94.88 90 LEU A N 1
ATOM 745 C CA . LEU A 1 90 ? -12.553 -4.429 -16.866 1.00 94.88 90 LEU A CA 1
ATOM 746 C C . LEU A 1 90 ? -12.833 -5.814 -17.463 1.00 94.88 90 LEU A C 1
ATOM 748 O O . LEU A 1 90 ? -12.411 -6.074 -18.591 1.00 94.88 90 LEU A O 1
ATOM 752 N N . ILE A 1 91 ? -13.605 -6.652 -16.760 1.00 94.31 91 ILE A N 1
ATOM 753 C CA . ILE A 1 91 ? -14.025 -7.977 -17.245 1.00 94.31 91 ILE A CA 1
ATOM 754 C C . ILE A 1 91 ? -14.844 -7.838 -18.534 1.00 94.31 91 ILE A C 1
ATOM 756 O O . ILE A 1 91 ? -14.499 -8.443 -19.543 1.00 94.31 91 ILE A O 1
ATOM 760 N N . ASN A 1 92 ? -15.863 -6.973 -18.547 1.00 94.88 92 ASN A N 1
ATOM 761 C CA . ASN A 1 92 ? -16.715 -6.759 -19.724 1.00 94.88 92 ASN A CA 1
ATOM 762 C C . ASN A 1 92 ? -15.942 -6.207 -20.935 1.00 94.88 92 ASN A C 1
ATOM 764 O O . ASN A 1 92 ? -16.338 -6.428 -22.077 1.00 94.88 92 ASN A O 1
ATOM 768 N N . LYS A 1 93 ? -14.846 -5.475 -20.700 1.00 95.75 93 LYS A N 1
ATOM 769 C CA . LYS A 1 93 ? -13.946 -4.969 -21.747 1.00 95.75 93 LYS A CA 1
ATOM 770 C C . LYS A 1 93 ? -12.819 -5.946 -22.104 1.00 95.75 93 LYS A C 1
ATOM 772 O O . LYS A 1 93 ? -11.928 -5.556 -22.862 1.00 95.75 93 LYS A O 1
ATOM 777 N N . ASN A 1 94 ? -12.837 -7.171 -21.571 1.00 95.19 94 ASN A N 1
ATOM 778 C CA . ASN A 1 94 ? -11.807 -8.195 -21.762 1.00 95.19 94 ASN A CA 1
ATOM 779 C C . ASN A 1 94 ? -10.388 -7.655 -21.503 1.00 95.19 94 ASN A C 1
ATOM 781 O O . ASN A 1 94 ? -9.478 -7.828 -22.319 1.00 95.19 94 ASN A O 1
ATOM 785 N N . TYR A 1 95 ? -10.195 -6.939 -20.390 1.00 96.38 95 TYR A N 1
ATOM 786 C CA . TYR A 1 95 ? -8.863 -6.487 -19.993 1.00 96.38 95 TYR A CA 1
ATOM 787 C C . TYR A 1 95 ? -7.962 -7.683 -19.679 1.00 96.38 95 TYR A C 1
ATOM 789 O O . TYR A 1 95 ? -8.253 -8.482 -18.795 1.00 96.38 95 TYR A O 1
ATOM 797 N N . THR A 1 96 ? -6.846 -7.784 -20.398 1.00 95.25 96 THR A N 1
ATOM 798 C CA . THR A 1 96 ? -5.793 -8.762 -20.115 1.00 95.25 96 THR A CA 1
ATOM 799 C C . THR A 1 96 ? -4.790 -8.192 -19.118 1.00 95.25 96 THR A C 1
ATOM 801 O O . THR A 1 96 ? -4.641 -6.973 -19.004 1.00 95.25 96 THR A O 1
ATOM 804 N N . ILE A 1 97 ? -4.041 -9.065 -18.440 1.00 93.81 97 ILE A N 1
ATOM 805 C CA . ILE A 1 97 ? -2.989 -8.642 -17.503 1.00 93.81 97 ILE A CA 1
ATOM 806 C C . ILE A 1 97 ? -1.954 -7.764 -18.216 1.00 93.81 97 ILE A C 1
ATOM 808 O O . ILE A 1 97 ? -1.660 -6.665 -17.757 1.00 93.81 97 ILE A O 1
ATOM 812 N N . THR A 1 98 ? -1.491 -8.162 -19.404 1.00 93.75 98 THR A N 1
ATOM 813 C CA . THR A 1 98 ? -0.570 -7.347 -20.214 1.00 93.75 98 THR A CA 1
ATOM 814 C C . THR A 1 98 ? -1.135 -5.959 -20.513 1.00 93.75 98 THR A C 1
ATOM 816 O O . THR A 1 98 ? -0.406 -4.972 -20.441 1.00 93.75 98 THR A O 1
ATOM 819 N N . ARG A 1 99 ? -2.441 -5.850 -20.800 1.00 95.69 99 ARG A N 1
ATOM 820 C CA . ARG A 1 99 ? -3.092 -4.553 -21.021 1.00 95.69 99 ARG A CA 1
ATOM 821 C C . ARG A 1 99 ? -3.100 -3.699 -19.755 1.00 95.69 99 ARG A C 1
ATOM 823 O O . ARG A 1 99 ? -2.899 -2.495 -19.861 1.00 95.69 99 ARG A O 1
ATOM 830 N N . MET A 1 100 ? -3.301 -4.291 -18.577 1.00 96.38 100 MET A N 1
ATOM 831 C CA . MET A 1 100 ? -3.225 -3.562 -17.305 1.00 96.38 100 MET A CA 1
ATOM 832 C C . MET A 1 100 ? -1.827 -2.969 -17.084 1.00 96.38 100 MET A C 1
ATOM 834 O O . MET A 1 100 ? -1.715 -1.783 -16.788 1.00 96.38 100 MET A O 1
ATOM 838 N N . TYR A 1 101 ? -0.769 -3.749 -17.325 1.00 96.31 101 TYR A N 1
ATOM 839 C CA . TYR A 1 101 ? 0.609 -3.248 -17.255 1.00 96.31 101 TYR A CA 1
ATOM 840 C C . TYR A 1 101 ? 0.890 -2.160 -18.299 1.00 96.31 101 TYR A C 1
ATOM 842 O O . TYR A 1 101 ? 1.542 -1.167 -17.985 1.00 96.31 101 TYR A O 1
ATOM 850 N N . LYS A 1 102 ? 0.372 -2.303 -19.527 1.00 96.81 102 LYS A N 1
ATOM 851 C CA . LYS A 1 102 ? 0.520 -1.284 -20.578 1.00 96.81 102 LYS A CA 1
ATOM 852 C C . LYS A 1 102 ? -0.168 0.031 -20.227 1.00 96.81 102 LYS A C 1
ATOM 854 O O . LYS A 1 102 ? 0.423 1.075 -20.442 1.00 96.81 102 LYS A O 1
ATOM 859 N N . VAL A 1 103 ? -1.348 -0.009 -19.605 1.00 97.31 103 VAL A N 1
ATOM 860 C CA . VAL A 1 103 ? -1.999 1.206 -19.084 1.00 97.31 103 VAL A CA 1
ATOM 861 C C . VAL A 1 103 ? -1.133 1.886 -18.015 1.00 97.31 103 VAL A C 1
ATOM 863 O O . VAL A 1 103 ? -1.056 3.112 -17.984 1.00 97.31 103 VAL A O 1
ATOM 866 N N . GLY A 1 104 ? -0.447 1.109 -17.170 1.00 97.06 104 GLY A N 1
ATOM 867 C CA . GLY A 1 104 ? 0.548 1.643 -16.236 1.00 97.06 104 GLY A CA 1
ATOM 868 C C . GLY A 1 104 ? 1.729 2.311 -16.951 1.00 97.06 104 GLY A C 1
ATOM 869 O O . GLY A 1 104 ? 2.075 3.444 -16.631 1.00 97.06 104 GLY A O 1
ATOM 870 N N . GLU A 1 105 ? 2.318 1.652 -17.954 1.00 97.81 105 GLU A N 1
ATOM 871 C CA . GLU A 1 105 ? 3.391 2.225 -18.786 1.00 97.81 105 GLU A CA 1
ATOM 872 C C . GLU A 1 105 ? 2.945 3.516 -19.497 1.00 97.81 105 GLU A C 1
ATOM 874 O O . GLU A 1 105 ? 3.679 4.507 -19.507 1.00 97.81 105 GLU A O 1
ATOM 879 N N . ASP A 1 106 ? 1.730 3.540 -20.044 1.00 98.25 106 ASP A N 1
ATOM 880 C CA . ASP A 1 106 ? 1.157 4.714 -20.704 1.00 98.25 106 ASP A CA 1
ATOM 881 C C . ASP A 1 106 ? 1.041 5.894 -19.729 1.00 98.25 106 ASP A C 1
ATOM 883 O O . ASP A 1 106 ? 1.383 7.022 -20.083 1.00 98.25 106 ASP A O 1
ATOM 887 N N . PHE A 1 107 ? 0.650 5.646 -18.474 1.00 98.44 107 PHE A N 1
ATOM 888 C CA . PHE A 1 107 ? 0.644 6.682 -17.440 1.00 98.44 107 PHE A CA 1
ATOM 889 C C . PHE A 1 107 ? 2.049 7.259 -17.205 1.00 98.44 107 PHE A C 1
ATOM 891 O O . PHE A 1 107 ? 2.224 8.476 -17.280 1.00 98.44 107 PHE A O 1
ATOM 898 N N . PHE A 1 108 ? 3.063 6.415 -16.990 1.00 98.06 108 PHE A N 1
ATOM 899 C CA . PHE A 1 108 ? 4.437 6.883 -16.759 1.00 98.06 108 PHE A CA 1
ATOM 900 C C . PHE A 1 108 ? 5.000 7.653 -17.962 1.00 98.06 108 PHE A C 1
ATOM 902 O O . PHE A 1 108 ? 5.605 8.714 -17.806 1.00 98.06 108 PHE A O 1
ATOM 909 N N . THR A 1 109 ? 4.751 7.173 -19.176 1.00 97.94 109 THR A N 1
ATOM 910 C CA . THR A 1 109 ? 5.205 7.866 -20.389 1.00 97.94 109 THR A CA 1
ATOM 911 C C . THR A 1 109 ? 4.456 9.171 -20.644 1.00 97.94 109 THR A C 1
ATOM 913 O O . THR A 1 109 ? 5.057 10.117 -21.152 1.00 97.94 109 THR A O 1
ATOM 916 N N . SER A 1 110 ? 3.187 9.277 -20.233 1.00 98.44 110 SER A N 1
ATOM 917 C CA . SER A 1 110 ? 2.410 10.519 -20.345 1.00 98.44 110 SER A CA 1
ATOM 918 C C . SER A 1 110 ? 2.989 11.673 -19.518 1.00 98.44 110 SER A C 1
ATOM 920 O O . SER A 1 110 ? 2.827 12.832 -19.894 1.00 98.44 110 SER A O 1
ATOM 922 N N . ILE A 1 111 ? 3.719 11.362 -18.440 1.00 98.12 111 ILE A N 1
ATOM 923 C CA . ILE A 1 111 ? 4.424 12.339 -17.594 1.00 98.12 111 ILE A CA 1
ATOM 924 C C . ILE A 1 111 ? 5.924 12.440 -17.922 1.00 98.12 111 ILE A C 1
ATOM 926 O O . ILE A 1 111 ? 6.692 13.011 -17.152 1.00 98.12 111 ILE A O 1
ATOM 930 N N . GLY A 1 112 ? 6.347 11.900 -19.070 1.00 97.81 112 GLY A N 1
ATOM 931 C CA . GLY A 1 112 ? 7.712 12.028 -19.585 1.00 97.81 112 GLY A CA 1
ATOM 932 C C . GLY A 1 112 ? 8.724 11.022 -19.030 1.00 97.81 112 GLY A C 1
ATOM 933 O O . GLY A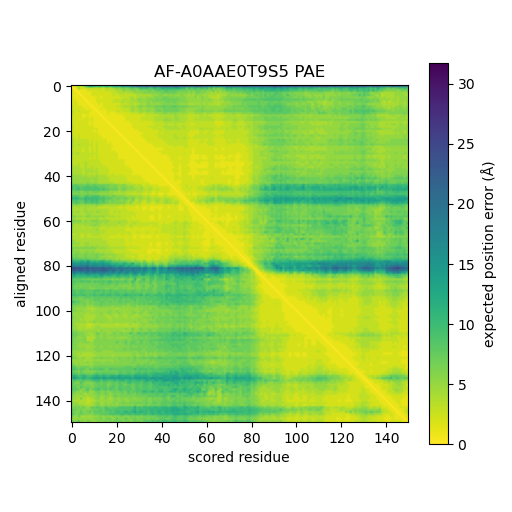 1 112 ? 9.922 11.206 -19.236 1.00 97.81 112 GLY A O 1
ATOM 934 N N . LEU A 1 113 ? 8.280 9.966 -18.341 1.00 98.06 113 LEU A N 1
ATOM 935 C CA . LEU A 1 113 ? 9.161 8.902 -17.851 1.00 98.06 113 LEU A CA 1
ATOM 936 C C . LEU A 1 113 ? 9.383 7.801 -18.901 1.00 98.06 113 LEU A C 1
ATOM 938 O O . LEU A 1 113 ? 8.750 7.759 -19.959 1.00 98.06 113 LEU A O 1
ATOM 942 N N . TYR A 1 114 ? 10.336 6.913 -18.618 1.00 96.50 114 TYR A N 1
ATOM 943 C CA . TYR A 1 114 ? 10.781 5.879 -19.549 1.00 96.50 114 TYR A CA 1
ATOM 944 C C . TYR A 1 114 ? 9.753 4.755 -19.732 1.00 96.50 114 TYR A C 1
ATOM 946 O O . TYR A 1 114 ? 9.042 4.371 -18.805 1.00 96.50 114 TYR A O 1
ATOM 954 N N . LYS A 1 115 ? 9.736 4.183 -20.940 1.00 97.19 115 LYS A N 1
ATOM 955 C CA . LYS A 1 115 ? 9.050 2.916 -21.231 1.00 97.19 115 LYS A CA 1
ATOM 956 C C . LYS A 1 115 ? 9.772 1.743 -20.575 1.00 97.19 115 LYS A C 1
ATOM 958 O O . LYS A 1 115 ? 10.985 1.795 -20.366 1.00 97.19 115 LYS A O 1
ATOM 963 N N . MET A 1 116 ? 9.041 0.659 -20.344 1.00 96.62 116 MET A N 1
ATOM 964 C CA . MET A 1 116 ? 9.626 -0.600 -19.906 1.00 96.62 116 MET A CA 1
ATOM 965 C C . MET A 1 116 ? 10.464 -1.213 -21.039 1.00 96.62 116 MET A C 1
ATOM 967 O O . MET A 1 116 ? 10.020 -1.236 -22.195 1.00 96.62 116 MET A O 1
ATOM 971 N N . PRO A 1 117 ? 11.674 -1.721 -20.743 1.00 96.25 117 PRO A N 1
ATOM 972 C CA . PRO A 1 117 ? 12.541 -2.313 -21.755 1.00 96.25 117 PRO A CA 1
ATOM 973 C C . PRO A 1 117 ? 11.927 -3.602 -22.331 1.00 96.25 117 PRO A C 1
ATOM 975 O O . PRO A 1 117 ? 11.141 -4.265 -21.655 1.00 96.25 117 PRO A O 1
ATOM 978 N N . PRO A 1 118 ? 12.311 -4.033 -23.548 1.00 96.38 118 PRO A N 1
ATOM 979 C CA . PRO A 1 118 ? 11.793 -5.271 -24.142 1.00 96.38 118 PRO A CA 1
ATOM 980 C C . PRO A 1 118 ? 11.950 -6.509 -23.244 1.00 96.38 118 PRO A C 1
ATOM 982 O O . PRO A 1 118 ? 11.036 -7.324 -23.161 1.00 96.38 118 PRO A O 1
ATOM 985 N N . LEU A 1 119 ? 13.068 -6.602 -22.513 1.00 96.81 119 LEU A N 1
ATOM 986 C CA . LEU A 1 119 ? 13.357 -7.714 -21.601 1.00 96.81 119 LEU A CA 1
ATOM 987 C C . LEU A 1 119 ? 12.351 -7.839 -20.447 1.00 96.81 119 LEU A C 1
ATOM 989 O O . LEU A 1 119 ? 12.086 -8.959 -20.019 1.00 96.81 119 LEU A O 1
ATOM 993 N N . PHE A 1 120 ? 11.769 -6.728 -19.980 1.00 97.31 120 PHE A N 1
ATOM 994 C CA . PHE A 1 120 ? 10.716 -6.746 -18.959 1.00 97.31 120 PHE A CA 1
ATOM 995 C C . PHE A 1 120 ? 9.507 -7.540 -19.467 1.00 97.31 120 PHE A C 1
ATOM 997 O O . PHE A 1 120 ? 9.061 -8.500 -18.848 1.00 97.31 120 PHE A O 1
ATOM 1004 N N . TRP A 1 121 ? 9.030 -7.212 -20.669 1.00 96.62 121 TRP A N 1
ATOM 1005 C CA . TRP A 1 121 ? 7.877 -7.886 -21.270 1.00 96.62 121 TRP A CA 1
ATOM 1006 C C . TRP A 1 121 ? 8.151 -9.350 -21.618 1.00 96.62 121 TRP A C 1
ATOM 1008 O O . TRP A 1 121 ? 7.249 -10.176 -21.518 1.00 96.62 121 TRP A O 1
ATOM 1018 N N . GLU A 1 122 ? 9.379 -9.663 -22.029 1.00 96.50 122 GLU A N 1
ATOM 1019 C CA . GLU A 1 122 ? 9.786 -11.019 -22.402 1.00 96.50 122 GLU A CA 1
ATOM 1020 C C . GLU A 1 122 ? 9.932 -11.944 -21.184 1.00 96.50 122 GLU A C 1
ATOM 1022 O O . GLU A 1 122 ? 9.625 -13.132 -21.279 1.00 96.50 122 GLU A O 1
ATOM 1027 N N . LYS A 1 123 ? 10.415 -11.422 -20.047 1.00 96.88 123 LYS A N 1
ATOM 1028 C CA . LYS A 1 123 ? 10.895 -12.263 -18.942 1.00 96.88 123 LYS A CA 1
ATOM 1029 C C . LYS A 1 123 ? 10.168 -12.096 -17.605 1.00 96.88 123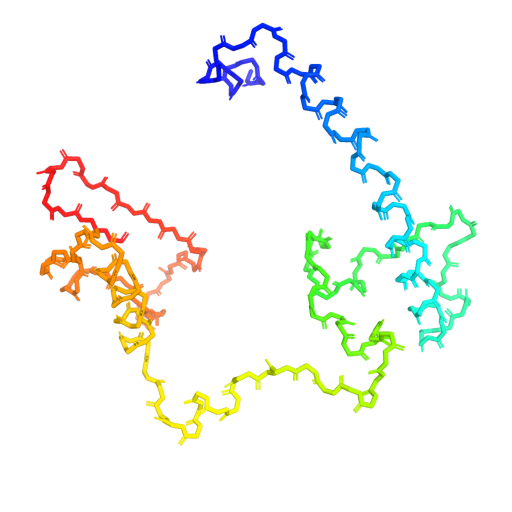 LYS A C 1
ATOM 1031 O O . LYS A 1 123 ? 10.427 -12.905 -16.707 1.00 96.88 123 LYS A O 1
ATOM 1036 N N . SER A 1 124 ? 9.303 -11.094 -17.435 1.00 96.69 124 SER A N 1
ATOM 1037 C CA . SER A 1 124 ? 8.504 -10.931 -16.210 1.00 96.69 124 SER A CA 1
ATOM 1038 C C . SER A 1 124 ? 7.420 -12.002 -16.070 1.00 96.69 124 SER A C 1
ATOM 1040 O O . SER A 1 124 ? 6.866 -12.511 -17.045 1.00 96.69 124 SER A O 1
ATOM 1042 N N . MET A 1 125 ? 7.086 -12.332 -14.821 1.00 95.12 125 MET A N 1
ATOM 1043 C CA . MET A 1 125 ? 6.019 -13.272 -14.483 1.00 95.12 125 MET A CA 1
ATOM 1044 C C . MET A 1 125 ? 4.738 -12.505 -14.143 1.00 95.12 125 MET A C 1
ATOM 1046 O O . MET A 1 125 ? 4.513 -12.119 -13.002 1.00 95.12 125 MET A O 1
ATOM 1050 N N . PHE A 1 126 ? 3.887 -12.294 -15.144 1.00 94.06 126 PHE A N 1
ATOM 1051 C CA . PHE A 1 126 ? 2.633 -11.549 -14.974 1.00 94.06 126 PHE A CA 1
ATOM 1052 C C . PHE A 1 126 ? 1.483 -12.384 -14.398 1.00 94.06 126 PHE A C 1
ATOM 1054 O O . PHE A 1 126 ? 0.507 -11.839 -13.890 1.00 94.06 126 PHE A O 1
ATOM 1061 N N . VAL A 1 127 ? 1.563 -13.710 -14.520 1.00 93.62 127 VAL A N 1
ATOM 1062 C CA . VAL A 1 127 ? 0.515 -14.649 -14.105 1.00 93.62 127 VAL A CA 1
ATOM 1063 C C . VAL A 1 127 ? 1.163 -15.788 -13.339 1.00 93.62 127 VAL A C 1
ATOM 1065 O O . VAL A 1 127 ? 2.273 -16.209 -13.671 1.00 93.62 127 VAL A O 1
ATOM 1068 N N . LYS A 1 128 ? 0.461 -16.299 -12.323 1.00 93.44 128 LYS A N 1
ATOM 1069 C CA . LYS A 1 128 ? 0.904 -17.479 -11.586 1.00 93.44 128 LYS A CA 1
ATOM 1070 C C . LYS A 1 128 ? 1.040 -18.673 -12.551 1.00 93.44 128 LYS A C 1
ATOM 1072 O O . LYS A 1 128 ? 0.052 -19.024 -13.199 1.00 93.44 128 LYS A O 1
ATOM 1077 N N . PRO A 1 129 ? 2.224 -19.297 -12.653 1.00 94.25 129 PRO A N 1
ATOM 1078 C CA . PRO A 1 129 ? 2.421 -20.486 -13.467 1.00 94.25 129 PRO A CA 1
ATOM 1079 C C . PRO A 1 129 ? 1.643 -21.678 -12.895 1.00 94.25 129 PRO A C 1
ATOM 1081 O O . PRO A 1 129 ? 1.420 -21.769 -11.687 1.00 94.25 129 PRO A O 1
ATOM 1084 N N . VAL A 1 130 ? 1.231 -22.593 -13.772 1.00 94.69 130 VAL A N 1
ATOM 1085 C CA . VAL A 1 130 ? 0.500 -23.820 -13.394 1.00 94.69 130 VAL A CA 1
ATOM 1086 C C . VAL A 1 130 ? 1.432 -25.001 -13.121 1.00 94.69 130 VAL A C 1
ATOM 1088 O O . VAL A 1 130 ? 1.030 -25.969 -12.488 1.00 94.69 130 VAL A O 1
ATOM 1091 N N . ASP A 1 131 ? 2.668 -24.923 -13.606 1.00 95.62 131 ASP A N 1
ATOM 1092 C CA . ASP A 1 131 ? 3.656 -26.001 -13.632 1.00 95.62 131 ASP A CA 1
ATOM 1093 C C . ASP A 1 131 ? 4.625 -25.985 -12.441 1.00 95.62 131 ASP A C 1
ATOM 1095 O O . ASP A 1 131 ? 5.395 -26.928 -12.268 1.00 95.62 131 ASP A O 1
ATOM 1099 N N . ARG A 1 132 ? 4.606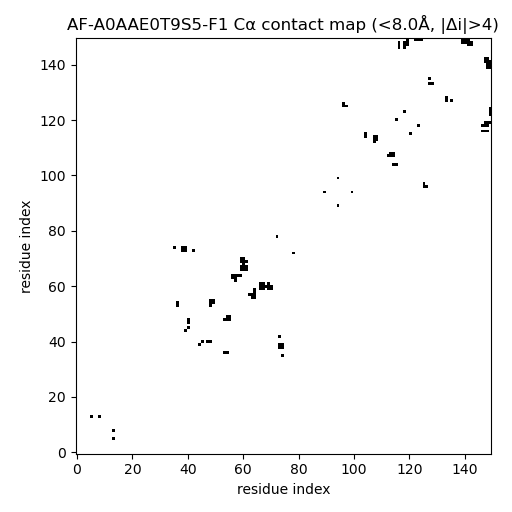 -24.933 -11.613 1.00 94.56 132 ARG A N 1
ATOM 1100 C CA . ARG A 1 132 ? 5.540 -24.778 -10.491 1.00 94.56 132 ARG A CA 1
ATOM 1101 C C . ARG A 1 132 ? 4.982 -23.932 -9.355 1.00 94.56 132 ARG A C 1
ATOM 1103 O O . ARG A 1 132 ? 4.152 -23.047 -9.563 1.00 94.56 132 ARG A O 1
ATOM 1110 N N . GLU A 1 133 ? 5.508 -24.165 -8.159 1.00 95.69 133 GLU A N 1
ATOM 1111 C CA . GLU A 1 133 ? 5.276 -23.289 -7.014 1.00 95.69 133 GLU A CA 1
ATOM 1112 C C . GLU A 1 133 ? 6.098 -22.005 -7.140 1.00 95.69 133 GLU A C 1
ATOM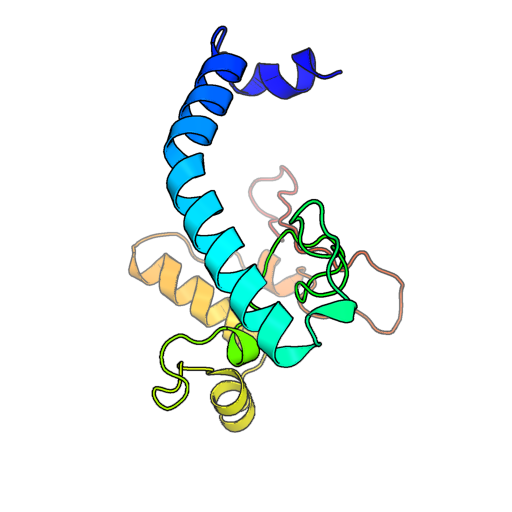 1114 O O . GLU A 1 133 ? 7.250 -22.020 -7.577 1.00 95.69 133 GLU A O 1
ATOM 1119 N N . VAL A 1 134 ? 5.486 -20.880 -6.772 1.00 95.69 134 VAL A N 1
ATOM 1120 C CA . VAL A 1 134 ? 6.110 -19.555 -6.793 1.00 95.69 134 VAL A CA 1
ATOM 1121 C C . VAL A 1 134 ? 5.601 -18.720 -5.628 1.00 95.69 134 VAL A C 1
ATOM 1123 O O . VAL A 1 134 ? 4.473 -18.914 -5.167 1.00 95.69 134 VAL A O 1
ATOM 1126 N N . ASP A 1 135 ? 6.407 -17.747 -5.214 1.00 92.69 135 ASP A N 1
ATOM 1127 C CA . ASP A 1 135 ? 5.937 -16.652 -4.375 1.00 92.69 135 ASP A CA 1
ATOM 1128 C C . ASP A 1 135 ? 5.036 -15.722 -5.210 1.00 92.69 135 ASP A C 1
ATOM 1130 O O . ASP A 1 135 ? 5.412 -15.277 -6.297 1.00 92.69 135 ASP A O 1
ATOM 1134 N N . CYS A 1 136 ? 3.814 -15.482 -4.731 1.00 92.06 136 CYS A N 1
ATOM 1135 C CA . CYS A 1 136 ? 2.834 -14.610 -5.383 1.00 92.06 136 CYS A CA 1
ATOM 1136 C C . CYS A 1 136 ? 2.800 -13.198 -4.785 1.00 92.06 136 CYS A C 1
ATOM 1138 O O . CYS A 1 136 ? 1.972 -12.389 -5.212 1.00 92.06 136 CYS A O 1
ATOM 1140 N N . GLN A 1 137 ? 3.653 -12.891 -3.803 1.00 91.31 137 GLN A N 1
ATOM 1141 C CA . GLN A 1 137 ? 3.736 -11.548 -3.256 1.00 91.31 137 GLN A CA 1
ATOM 1142 C C . GLN A 1 137 ? 4.270 -10.578 -4.329 1.00 91.31 137 GLN A C 1
ATOM 1144 O O . GLN A 1 137 ? 5.315 -10.840 -4.936 1.00 91.31 137 GLN A O 1
ATOM 1149 N N . PRO A 1 138 ? 3.578 -9.450 -4.585 1.00 92.50 138 PRO A N 1
ATOM 1150 C CA . PRO A 1 138 ? 4.045 -8.460 -5.546 1.00 92.50 138 PRO A CA 1
ATOM 1151 C C . PRO A 1 138 ? 5.446 -7.959 -5.187 1.00 92.50 138 PRO A C 1
ATOM 1153 O O . PRO A 1 138 ? 5.700 -7.546 -4.056 1.00 92.50 138 PRO A O 1
ATOM 1156 N N . SER A 1 139 ? 6.351 -7.994 -6.159 1.00 95.19 139 SER A N 1
ATOM 1157 C CA . SER A 1 139 ? 7.734 -7.541 -6.021 1.00 95.19 139 SER A CA 1
ATOM 1158 C C . SER A 1 139 ? 8.241 -6.977 -7.348 1.00 95.19 139 SER A C 1
ATOM 1160 O O . SER A 1 139 ? 7.652 -7.225 -8.399 1.00 95.19 139 SER A O 1
ATOM 1162 N N . SER A 1 140 ? 9.321 -6.202 -7.285 1.00 96.00 140 SER A N 1
ATOM 1163 C CA . SER A 1 140 ? 10.029 -5.648 -8.442 1.00 96.00 140 SER A CA 1
ATOM 1164 C C . SER A 1 140 ? 11.514 -5.968 -8.328 1.00 96.00 140 SER A C 1
ATOM 1166 O O . SER A 1 140 ? 12.083 -5.825 -7.243 1.00 96.00 140 SER A O 1
ATOM 1168 N N . TRP A 1 141 ? 12.142 -6.361 -9.433 1.00 96.31 141 TRP A N 1
ATOM 1169 C CA . TRP A 1 141 ? 13.503 -6.895 -9.436 1.00 96.31 141 TRP A CA 1
ATOM 1170 C C . TRP A 1 141 ? 14.419 -6.118 -10.381 1.00 96.31 141 TRP A C 1
ATOM 1172 O O . TRP A 1 141 ? 14.126 -5.976 -11.567 1.00 96.31 141 TRP A O 1
ATOM 1182 N N . GLU A 1 142 ? 15.574 -5.681 -9.873 1.00 95.38 142 GLU A N 1
ATOM 1183 C CA . GLU A 1 142 ? 16.694 -5.170 -10.670 1.00 95.38 142 GLU A CA 1
ATOM 1184 C C . GLU A 1 142 ? 17.834 -6.197 -10.668 1.00 95.38 142 GLU A C 1
ATOM 1186 O O . GLU A 1 142 ? 18.387 -6.534 -9.622 1.00 95.38 142 GLU A O 1
ATOM 1191 N N . PHE A 1 143 ? 18.227 -6.684 -11.848 1.00 95.94 143 PHE A N 1
ATOM 1192 C CA . PHE A 1 143 ? 19.264 -7.719 -11.992 1.00 95.94 143 PHE A CA 1
ATOM 1193 C C . PHE A 1 143 ? 20.692 -7.145 -12.070 1.00 95.94 143 PHE A C 1
ATOM 1195 O O . PHE A 1 143 ? 21.609 -7.810 -12.554 1.00 95.94 143 PHE A O 1
ATOM 1202 N N . MET A 1 144 ? 20.893 -5.897 -11.630 1.00 93.62 144 MET A N 1
ATOM 1203 C CA . MET A 1 144 ? 22.198 -5.226 -11.497 1.00 93.62 144 MET A CA 1
ATOM 1204 C C . MET A 1 144 ? 23.053 -5.150 -12.778 1.00 93.62 144 MET A C 1
ATOM 1206 O O . MET A 1 144 ? 24.259 -4.915 -12.723 1.00 93.62 144 MET A O 1
ATOM 1210 N N . ASN A 1 145 ? 22.445 -5.312 -13.957 1.00 93.50 145 ASN A N 1
ATOM 1211 C CA . ASN A 1 145 ? 23.130 -5.260 -15.256 1.00 93.50 145 ASN A CA 1
ATOM 1212 C C . ASN A 1 145 ? 22.691 -4.069 -16.129 1.00 93.50 145 ASN A C 1
ATOM 1214 O O . ASN A 1 145 ? 23.077 -3.986 -17.298 1.00 93.50 145 ASN A O 1
ATOM 1218 N N . ARG A 1 146 ? 21.880 -3.160 -15.565 1.00 90.56 146 ARG A N 1
ATOM 1219 C CA . ARG A 1 146 ? 21.309 -1.969 -16.222 1.00 90.56 146 ARG A CA 1
ATOM 1220 C C . ARG A 1 146 ? 20.452 -2.262 -17.463 1.00 90.56 146 ARG A C 1
ATOM 1222 O O . ARG A 1 146 ? 20.262 -1.384 -18.301 1.00 90.56 146 ARG A O 1
ATOM 1229 N N . ARG A 1 147 ? 19.990 -3.504 -17.634 1.00 92.75 147 ARG A N 1
ATOM 1230 C CA . ARG A 1 147 ? 19.227 -3.955 -18.812 1.00 92.75 147 ARG A CA 1
ATOM 1231 C C . ARG A 1 147 ? 17.987 -4.765 -18.447 1.00 92.75 147 ARG A C 1
ATOM 1233 O O . ARG A 1 147 ? 16.977 -4.640 -19.131 1.00 92.75 147 ARG A O 1
ATOM 1240 N N . ASP A 1 148 ? 18.078 -5.611 -17.426 1.00 95.44 148 ASP A N 1
ATOM 1241 C CA . ASP A 1 148 ? 17.044 -6.570 -17.036 1.00 95.44 148 ASP A CA 1
ATOM 1242 C C . ASP A 1 148 ? 16.382 -6.127 -15.723 1.00 95.44 148 ASP A C 1
ATOM 1244 O O . ASP A 1 148 ? 17.019 -6.066 -14.667 1.00 95.44 148 ASP A O 1
ATOM 1248 N N . TYR A 1 149 ? 15.100 -5.793 -15.845 1.00 96.12 149 TYR A N 1
ATOM 1249 C CA . TYR A 1 149 ? 14.201 -5.343 -14.789 1.00 96.12 149 TYR A CA 1
ATOM 1250 C C . TYR A 1 149 ? 12.914 -6.150 -14.925 1.00 96.12 149 TYR A C 1
ATOM 1252 O O . TYR A 1 149 ? 12.471 -6.341 -16.064 1.00 96.12 149 TYR A O 1
ATOM 1260 N N . ARG A 1 150 ? 12.333 -6.638 -13.822 1.00 94.94 150 ARG A N 1
ATOM 1261 C CA . ARG A 1 150 ? 11.156 -7.523 -13.869 1.00 94.94 150 ARG A CA 1
ATOM 1262 C C . ARG A 1 150 ? 10.126 -7.283 -12.785 1.00 94.94 150 ARG A C 1
ATOM 1264 O O . ARG A 1 150 ? 10.527 -6.900 -11.663 1.00 94.94 150 ARG A O 1
#

Nearest PDB structures (foldseek):
  7z70-assembly1_A  TM=9.581E-01  e=3.202E-11  Homo sapiens
  4c2p-assembly1_A  TM=9.649E-01  e=3.202E-11  Homo sapiens
  2oc2-assembly1_A  TM=9.605E-01  e=4.129E-11  Homo sapiens
  7q3y-assembly1_A  TM=8.632E-01  e=4.129E-11  Homo sapiens
  7wse-assembly1_A  TM=8.459E-01  e=1.343E-08  Mammalia

Sequence (150 aa):
MGDYYRSPYESPTFENDVRDLFLELAPLYENLHAYVRRKLKQYYGADKFPSTGHIPAHILGNMWAQDWTNIYDLVAPYPEKRTVDITKALINKNYTITRMYKVGEDFFTSIGLYKMPPLFWEKSMFVKPVDREVDCQPSSWEFMNRRDYR

InterPro domains:
  IPR001548 Peptidase M2, peptidyl-dipeptidase A [PF01401] (1-150)
  IPR001548 Peptidase M2, peptidyl-dipeptidase A [PR00791] (18-45)
  IPR001548 Peptidase M2, peptidyl-dipeptidase A [PR00791] (53-74)
  IPR001548 Peptidase M2, peptidyl-dipeptidase A [PR00791] (130-150)
  IPR001548 Peptidase M2, peptidyl-dipeptidase A [PS52011] (1-150)
  IPR001548 Peptidase M2, peptidyl-dipeptidase A [PTHR10514] (2-150)

Secondary structure (DSSP, 8-state):
-HHHHHGGG--TTHHHHHHHHHHHHHHHHHHHHHHHHHHHHHHH-GGGS-TT-PPPGGGSSSTTSS--GGGHHHH-SSTTS-----HHHHHHTT--HHHHHHHHHHHHHHTTPPPPPHHHHHH---S--SSS----S----B-SSSS-B-

Solvent-accessible surface area (backbone atoms only — not comparable to full-atom values): 9580 Å² total; per-residue (Å²): 110,70,68,65,72,50,49,88,70,74,49,97,53,49,72,57,56,55,50,52,55,46,61,69,46,40,65,59,50,52,52,51,50,54,52,46,47,51,36,50,31,72,72,73,39,63,88,79,49,58,91,87,67,63,71,71,57,84,77,31,59,30,96,80,45,85,49,54,71,74,39,41,89,71,54,49,92,53,75,89,63,74,75,90,75,55,64,66,58,39,58,77,65,67,65,46,70,70,55,56,53,47,55,51,43,51,55,41,39,73,75,74,44,77,72,81,51,72,53,26,78,75,67,42,82,88,63,88,64,90,88,56,91,74,86,82,73,91,76,79,46,77,69,85,67,93,66,49,45,69

Foldseek 3Di:
DVVVVCCVVVDPCVVVVVVVVCVVCVVVVVVVQLLVLVLVCVVVPVVPDDPVRHDDQPPQCDPRNPDNPNCCCSRPPDNVDDDDDCPVVCVVVVPDLVNVVVVVQVVQVVVPHDHDAPQCVVPDDSDDDPPDDDDPPDDKDDPPPVHHID

Organism: NCBI:txid2493646

Radius of gyration: 21.78 Å; Cα contacts (8 Å, |Δi|>4): 77; chains: 1; bounding box: 50×40×51 Å

Mean predicted aligned error: 5.5 Å

pLDDT: mean 94.44, std 5.24, range [64.38, 98.56]